Protein AF-A0ABD4Q812-F1 (afdb_monomer)

InterPro domains:
  IPR000121 PEP-utilising enzyme, C-terminal [PF02896] (1-85)
  IPR015813 Pyruvate/Phosphoenolpyruvate kinase-like domain superfamily [SSF51621] (4-85)
  IPR023151 PEP-utilising enzyme, conserved site [PS00742] (66-84)
  IPR040442 Pyruvate kinase-like domain superfamily [G3DSA:3.20.20.60] (1-85)
  IPR050499 Phosphoenolpyruvate-dependent sugar PTS enzyme [PTHR46244] (1-85)

pLDDT: mean 92.23, std 6.36, range [55.28, 97.19]

Nearest PDB structures (foldseek):
  5jvj-assembly1_B  TM=9.462E-01  e=5.583E-06  Flaveria trinervia
  5jvl-assembly2_C  TM=9.413E-01  e=5.583E-06  Flaveria trinervia
  1ggo-assembly1_A  TM=9.174E-01  e=9.016E-06  [Clostridium] symbiosum
  1vbh-assembly1_A-2  TM=9.190E-01  e=1.034E-05  Zea mays
  1vbg-assembly1_A-2  TM=8.494E-01  e=1.034E-05  Zea mays

Foldseek 3Di:
DVVDAAEAEDEPDQDPVVLVVVVVVVVVVVVVCVVVVHDDDDYFYAYEQQAVNCVVCVVVRVVPGPDYDYPCPNNVCNVVVHDPD

Sequence (85 aa):
SAFGKLCIMFPMIATVAEFREAKAVYDEERAKLLAEGVTVGDVQVGIMIEIPAAAVLADQLAKEADFFSIGTNDLIQYSMAADRM

Radius of gyration: 15.06 Å; Cα contacts (8 Å, |Δi|>4): 115; chains: 1; bounding box: 36×25×40 Å

Solvent-accessible surface area (backbone atoms only — not comparable to full-atom values): 4829 Å² total; per-residue (Å²): 44,77,89,46,92,42,73,50,66,45,71,86,37,54,48,66,65,58,49,50,54,55,48,49,53,52,53,51,55,51,50,52,38,49,74,74,68,45,75,78,39,72,62,46,52,26,38,32,42,28,35,55,57,25,60,75,42,38,78,63,42,57,76,76,34,75,46,79,43,78,37,59,73,50,24,50,28,62,65,66,74,41,79,90,127

Structure (mmCIF, N/CA/C/O backbone):
data_AF-A0ABD4Q812-F1
#
_entry.id   AF-A0ABD4Q812-F1
#
loop_
_atom_site.group_PDB
_atom_site.id
_atom_site.type_symbol
_atom_site.label_atom_id
_atom_site.label_alt_id
_atom_site.label_comp_id
_atom_site.label_asym_id
_atom_site.label_entity_id
_atom_site.label_seq_id
_atom_site.pdbx_PDB_ins_code
_atom_site.Cartn_x
_atom_site.Cartn_y
_atom_site.Cartn_z
_atom_site.occupancy
_atom_site.B_iso_or_equiv
_atom_site.auth_seq_id
_atom_site.auth_comp_id
_atom_site.auth_asym_id
_atom_site.auth_atom_id
_atom_site.pdbx_PDB_model_num
ATOM 1 N N . SER A 1 1 ? -9.734 10.688 9.473 1.00 71.88 1 SER A N 1
ATOM 2 C CA . SER A 1 1 ? -9.229 11.026 10.828 1.00 71.88 1 SER A CA 1
ATOM 3 C C . SER A 1 1 ? -10.314 11.743 11.626 1.00 71.88 1 SER A C 1
ATOM 5 O O . SER A 1 1 ? -11.216 12.316 11.026 1.00 71.88 1 SER A O 1
ATOM 7 N N . ALA A 1 2 ? -10.245 11.707 12.963 1.00 73.31 2 ALA A N 1
ATOM 8 C CA . ALA A 1 2 ? -11.171 12.413 13.857 1.00 73.31 2 ALA A CA 1
ATOM 9 C C . ALA A 1 2 ? -11.201 13.945 13.650 1.00 73.31 2 ALA A C 1
ATOM 11 O O . ALA A 1 2 ? -12.178 14.586 14.017 1.00 73.31 2 ALA A O 1
ATOM 12 N N . PHE A 1 3 ? -10.165 14.521 13.024 1.00 83.69 3 PHE A N 1
ATOM 13 C CA . PHE A 1 3 ? -10.021 15.971 12.817 1.00 83.69 3 PHE A CA 1
ATOM 14 C C . PHE A 1 3 ? -9.948 16.390 11.338 1.00 83.69 3 PHE A C 1
ATOM 16 O O . PHE A 1 3 ? -9.704 17.555 11.037 1.00 83.69 3 PHE A O 1
ATOM 23 N N . GLY A 1 4 ? -10.130 15.456 10.399 1.00 85.69 4 GLY A N 1
ATOM 24 C CA . GLY A 1 4 ? -10.042 15.746 8.966 1.00 85.69 4 GLY A CA 1
ATOM 25 C C . GLY A 1 4 ? -9.807 14.516 8.091 1.00 85.69 4 GLY A C 1
ATOM 26 O O . GLY A 1 4 ? -9.715 13.382 8.577 1.00 85.69 4 GLY A O 1
ATOM 27 N N . LYS A 1 5 ? -9.693 14.734 6.776 1.00 88.44 5 LYS A N 1
ATOM 28 C CA . LYS A 1 5 ? -9.362 13.672 5.819 1.00 88.44 5 LYS A CA 1
ATOM 29 C C . LYS A 1 5 ? -7.863 13.376 5.897 1.00 88.44 5 LYS A C 1
ATOM 31 O O . LYS A 1 5 ? -7.050 14.236 5.581 1.00 88.44 5 LYS A O 1
ATOM 36 N N . LEU A 1 6 ? -7.520 12.172 6.348 1.00 92.00 6 LEU A N 1
ATOM 37 C CA . LEU A 1 6 ? -6.141 11.702 6.469 1.00 92.00 6 LEU A CA 1
ATOM 38 C C . LEU A 1 6 ? -5.954 10.508 5.539 1.00 92.00 6 LEU A C 1
ATOM 40 O O . LEU A 1 6 ? -6.787 9.603 5.535 1.00 92.00 6 LEU A O 1
ATOM 44 N N . CYS A 1 7 ? -4.848 10.509 4.806 1.00 93.94 7 CYS A N 1
ATOM 45 C CA . CYS A 1 7 ? -4.396 9.381 4.007 1.00 93.94 7 CYS A CA 1
ATOM 46 C C . CYS A 1 7 ? -2.993 8.997 4.483 1.00 93.94 7 CYS A C 1
ATOM 48 O O . CYS A 1 7 ? -2.154 9.873 4.692 1.00 93.94 7 CYS A O 1
ATOM 50 N N . ILE A 1 8 ? -2.754 7.704 4.662 1.00 95.00 8 ILE A N 1
ATOM 51 C CA . ILE A 1 8 ? -1.450 7.132 4.993 1.00 95.00 8 ILE A CA 1
ATOM 52 C C . ILE A 1 8 ? -0.936 6.427 3.747 1.00 95.00 8 ILE A C 1
ATOM 54 O O . ILE A 1 8 ? -1.704 5.783 3.038 1.00 95.00 8 ILE A O 1
ATOM 58 N N . MET A 1 9 ? 0.354 6.559 3.465 1.00 95.56 9 MET A N 1
ATOM 59 C CA . MET A 1 9 ? 0.988 5.863 2.353 1.00 95.56 9 MET A CA 1
ATOM 60 C C . MET A 1 9 ? 2.288 5.220 2.817 1.00 95.56 9 MET A C 1
ATOM 62 O O . MET A 1 9 ? 3.047 5.846 3.560 1.00 95.56 9 MET A O 1
ATOM 66 N N . PHE A 1 10 ? 2.543 3.997 2.356 1.00 96.19 10 PHE A N 1
ATOM 67 C CA . PHE A 1 10 ? 3.795 3.296 2.619 1.00 96.19 10 PHE A CA 1
ATOM 68 C C . PHE A 1 10 ? 4.786 3.493 1.464 1.00 96.19 10 PHE A C 1
ATOM 70 O O . PHE A 1 10 ? 4.423 3.212 0.314 1.00 96.19 10 PHE A O 1
ATOM 77 N N . PRO A 1 11 ? 6.007 3.984 1.747 1.00 95.31 11 PRO A N 1
ATOM 78 C CA . PRO A 1 11 ? 7.081 4.044 0.769 1.00 95.31 11 PRO A CA 1
ATOM 79 C C . PRO A 1 11 ? 7.799 2.693 0.640 1.00 95.31 11 PRO A C 1
ATOM 81 O O . PRO A 1 11 ? 7.680 1.821 1.501 1.00 95.31 11 PRO A O 1
ATOM 84 N N . MET A 1 12 ? 8.583 2.554 -0.424 1.00 92.88 12 MET A N 1
ATOM 85 C CA . MET A 1 12 ? 9.536 1.482 -0.705 1.0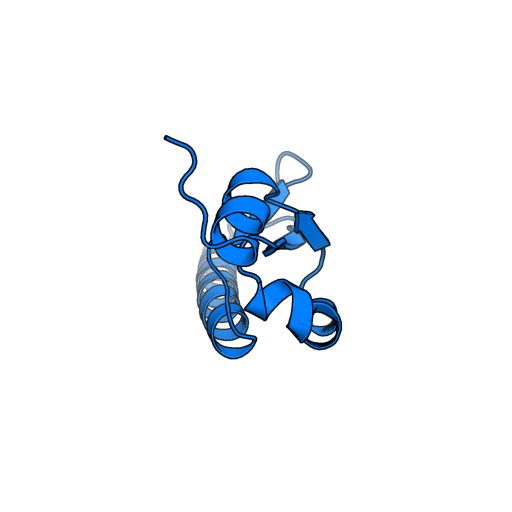0 92.88 12 MET A CA 1
ATOM 86 C C . MET A 1 12 ? 8.918 0.079 -0.725 1.00 92.88 12 MET A C 1
ATOM 88 O O . MET A 1 12 ? 9.592 -0.909 -0.452 1.00 92.88 12 MET A O 1
ATOM 92 N N . ILE A 1 13 ? 7.638 -0.021 -1.085 1.00 94.06 13 ILE A N 1
ATOM 93 C CA . ILE A 1 13 ? 6.965 -1.302 -1.300 1.00 94.06 13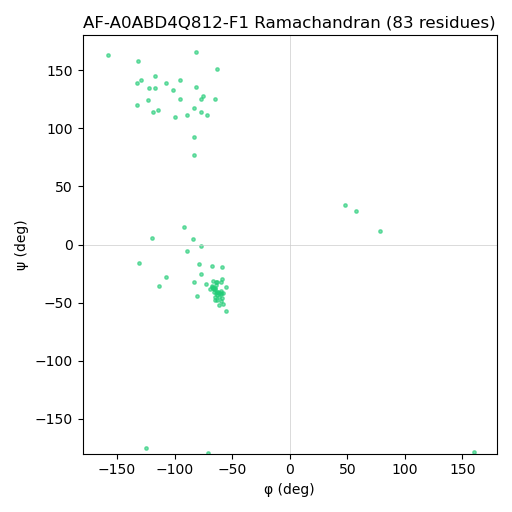 ILE A CA 1
ATOM 94 C C . ILE A 1 13 ? 7.386 -1.855 -2.661 1.00 94.06 1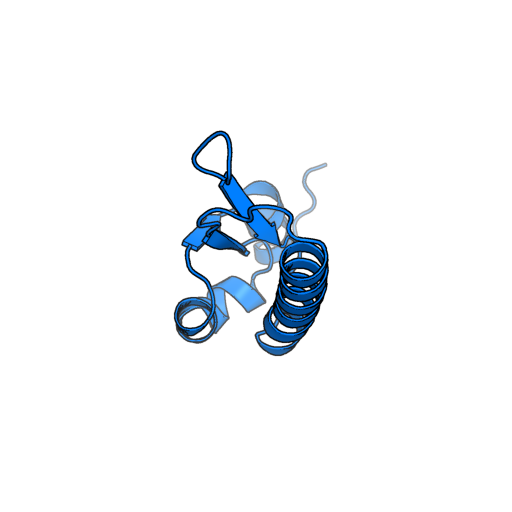3 ILE A C 1
ATOM 96 O O . ILE A 1 13 ? 7.206 -1.184 -3.676 1.00 94.06 13 ILE A O 1
ATOM 100 N N . ALA A 1 14 ? 7.909 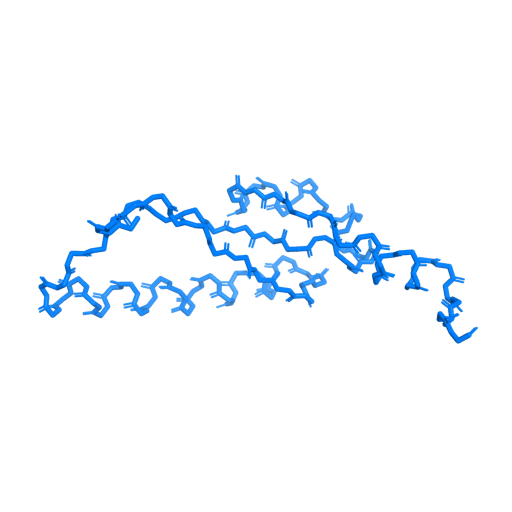-3.080 -2.700 1.00 92.69 14 ALA A N 1
ATOM 101 C CA . ALA A 1 14 ? 8.253 -3.784 -3.934 1.00 92.69 14 ALA A CA 1
ATOM 102 C C . ALA A 1 14 ? 7.279 -4.933 -4.238 1.00 92.69 14 ALA A C 1
ATOM 104 O O . ALA A 1 14 ? 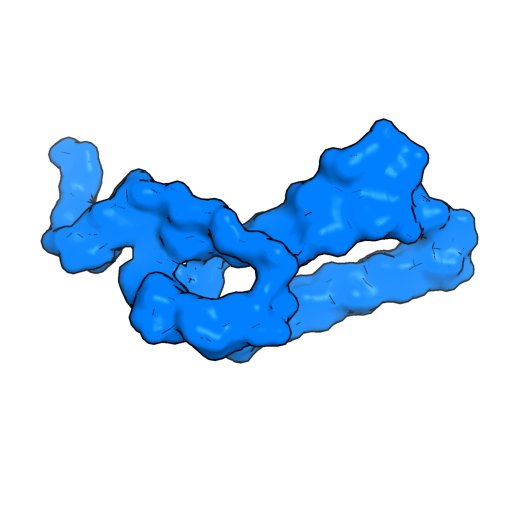7.085 -5.290 -5.402 1.00 92.69 14 ALA A O 1
ATOM 105 N N . THR A 1 15 ? 6.666 -5.514 -3.205 1.00 94.19 15 THR A N 1
ATOM 106 C CA . THR A 1 15 ? 5.837 -6.719 -3.294 1.00 94.19 15 THR A CA 1
ATOM 107 C C . THR A 1 15 ? 4.492 -6.567 -2.580 1.00 94.19 15 THR A C 1
ATOM 109 O O . THR A 1 15 ? 4.319 -5.770 -1.661 1.00 94.19 15 THR A O 1
ATOM 112 N N . VAL A 1 16 ? 3.518 -7.396 -2.971 1.00 94.62 16 VAL A N 1
ATOM 113 C CA . VAL A 1 16 ? 2.201 -7.459 -2.309 1.00 94.62 16 VAL A CA 1
ATOM 114 C C . VAL A 1 16 ? 2.324 -7.939 -0.857 1.00 94.62 16 VAL A C 1
ATOM 116 O O . VAL A 1 16 ? 1.553 -7.514 -0.001 1.00 94.62 16 VAL A O 1
ATOM 119 N N . ALA A 1 17 ? 3.292 -8.814 -0.568 1.00 95.62 17 ALA A N 1
ATOM 120 C CA . ALA A 1 17 ? 3.522 -9.333 0.778 1.00 95.62 17 ALA A CA 1
ATOM 121 C C . ALA A 1 17 ? 3.953 -8.222 1.745 1.00 95.62 17 ALA A C 1
ATOM 123 O O . ALA A 1 17 ? 3.333 -8.073 2.793 1.00 95.62 17 ALA A O 1
ATOM 124 N N . GLU A 1 18 ? 4.917 -7.386 1.349 1.00 95.62 18 GLU A N 1
ATOM 125 C CA . GLU A 1 18 ? 5.359 -6.233 2.150 1.00 95.62 18 GLU A CA 1
ATOM 126 C C . GLU A 1 18 ? 4.203 -5.274 2.442 1.00 95.62 18 GLU A C 1
ATOM 128 O O . GLU A 1 18 ? 4.048 -4.806 3.569 1.00 95.62 18 GLU A O 1
ATOM 133 N N . PHE A 1 19 ? 3.343 -5.015 1.448 1.00 95.62 19 PHE A N 1
ATOM 134 C CA . PHE A 1 19 ? 2.175 -4.171 1.675 1.00 95.62 19 PHE A CA 1
ATOM 135 C C . PHE A 1 19 ? 1.197 -4.786 2.681 1.00 95.62 19 PHE A C 1
ATOM 137 O O . PHE A 1 19 ? 0.689 -4.079 3.548 1.00 95.62 19 PHE A O 1
ATOM 144 N N . ARG A 1 20 ? 0.944 -6.098 2.602 1.00 95.50 20 ARG A N 1
ATOM 145 C CA . ARG A 1 20 ? 0.081 -6.797 3.567 1.00 95.50 20 ARG A CA 1
ATOM 146 C C . ARG A 1 20 ? 0.652 -6.766 4.975 1.00 95.50 20 ARG A C 1
ATOM 148 O O . ARG A 1 20 ? -0.106 -6.563 5.915 1.00 95.50 20 ARG A O 1
ATOM 155 N N . GLU A 1 21 ? 1.959 -6.947 5.123 1.00 96.56 21 GLU A N 1
ATOM 156 C CA . GLU A 1 21 ? 2.635 -6.858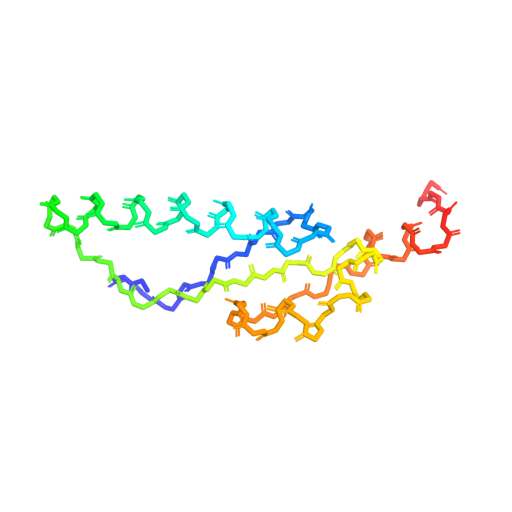 6.418 1.00 96.56 21 GLU A CA 1
ATOM 157 C C . GLU A 1 21 ? 2.520 -5.446 7.004 1.00 96.56 21 GLU A C 1
ATOM 159 O O . GLU A 1 21 ? 2.093 -5.285 8.147 1.00 96.56 21 GLU A O 1
ATOM 164 N N . ALA A 1 22 ? 2.794 -4.412 6.204 1.00 95.56 22 ALA A N 1
ATOM 165 C CA . ALA A 1 22 ? 2.641 -3.021 6.628 1.00 95.56 22 ALA A CA 1
ATOM 166 C C . ALA A 1 22 ? 1.186 -2.682 7.001 1.00 95.56 22 ALA A C 1
ATOM 168 O O . ALA A 1 22 ? 0.926 -2.030 8.017 1.00 95.56 22 ALA A O 1
ATOM 169 N N . LYS A 1 23 ? 0.222 -3.165 6.210 1.00 95.38 23 LYS A N 1
ATOM 170 C CA . LYS A 1 23 ? -1.210 -2.992 6.473 1.00 95.38 23 LYS A CA 1
ATOM 1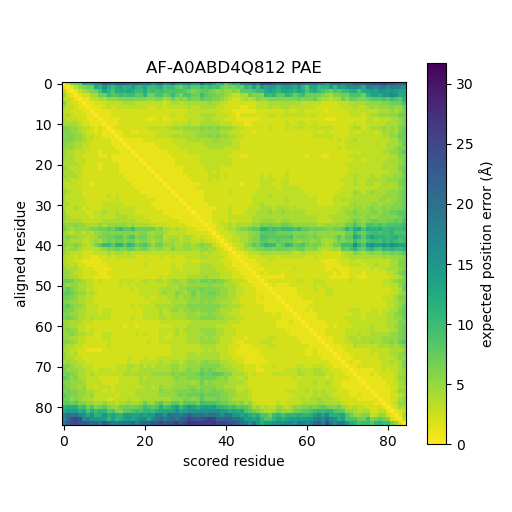71 C C . LYS A 1 23 ? -1.654 -3.729 7.737 1.00 95.38 23 LYS A C 1
ATOM 173 O O . LYS A 1 23 ? -2.428 -3.170 8.504 1.00 95.38 23 LYS A O 1
ATOM 178 N N . ALA A 1 24 ? -1.121 -4.920 8.005 1.00 96.44 24 ALA A N 1
ATOM 179 C CA . ALA A 1 24 ? -1.418 -5.667 9.225 1.00 96.44 24 ALA A CA 1
ATOM 180 C C . ALA A 1 24 ? -0.973 -4.908 10.484 1.00 96.44 24 ALA A C 1
ATOM 182 O O . ALA A 1 24 ? -1.728 -4.847 11.451 1.00 96.44 24 ALA A O 1
ATOM 183 N N . VAL A 1 25 ? 0.203 -4.268 10.453 1.00 96.25 25 VAL A N 1
ATOM 184 C CA . VAL A 1 25 ? 0.665 -3.401 11.553 1.00 96.25 25 VAL A CA 1
ATOM 185 C C . VAL A 1 25 ? -0.267 -2.200 11.732 1.00 96.25 25 VAL A C 1
ATOM 187 O O . VAL A 1 25 ? -0.645 -1.869 12.854 1.00 96.25 25 VAL A O 1
ATOM 190 N N . TYR A 1 26 ? -0.690 -1.564 10.636 1.00 95.25 26 TYR A N 1
ATOM 191 C CA . TYR A 1 26 ? -1.680 -0.486 10.696 1.00 95.25 26 TYR A CA 1
ATOM 192 C C . TYR A 1 26 ? -3.004 -0.947 11.329 1.00 95.25 26 TYR A C 1
ATOM 194 O O . TYR A 1 26 ? -3.539 -0.258 12.200 1.00 95.25 26 TYR A O 1
ATOM 202 N N . ASP A 1 27 ? -3.520 -2.107 10.922 1.00 94.81 27 ASP A N 1
ATOM 203 C CA . ASP A 1 27 ? -4.777 -2.655 11.430 1.00 94.81 27 ASP A CA 1
ATOM 204 C C . ASP A 1 27 ? -4.674 -3.043 12.914 1.00 94.81 27 ASP A C 1
ATOM 206 O O . ASP A 1 27 ? -5.616 -2.809 13.676 1.00 94.81 27 ASP A O 1
ATOM 210 N N . GLU A 1 28 ? -3.525 -3.572 13.347 1.00 96.56 28 GLU A N 1
ATOM 211 C CA . GLU A 1 28 ? -3.239 -3.880 14.751 1.00 96.56 28 GLU A CA 1
ATOM 212 C C . GLU A 1 28 ? -3.285 -2.615 15.621 1.00 96.56 28 GLU A C 1
ATOM 214 O O . GLU A 1 28 ? -4.012 -2.566 16.617 1.00 96.56 28 GLU A O 1
ATOM 219 N N . GLU A 1 29 ? -2.559 -1.565 15.233 1.00 95.12 29 GLU A N 1
ATOM 220 C CA . GLU A 1 29 ? -2.530 -0.302 15.980 1.00 95.12 29 GLU A CA 1
ATOM 221 C C . GLU A 1 29 ? -3.889 0.406 15.953 1.00 95.12 29 GLU A C 1
ATOM 223 O O . GLU A 1 29 ? -4.351 0.944 16.964 1.00 95.12 29 GLU A O 1
ATOM 228 N N . ARG A 1 30 ? -4.597 0.341 14.820 1.00 93.31 30 ARG A N 1
ATOM 229 C CA . ARG A 1 30 ? -5.971 0.835 14.714 1.00 93.31 30 ARG A CA 1
ATOM 230 C C . ARG A 1 30 ? -6.898 0.115 15.694 1.00 93.31 30 ARG A C 1
ATOM 232 O O . ARG A 1 30 ? -7.725 0.769 16.329 1.00 93.31 30 ARG A O 1
ATOM 239 N N . ALA A 1 31 ? -6.777 -1.205 15.833 1.00 94.56 31 ALA A N 1
ATOM 240 C CA . ALA A 1 31 ? -7.579 -1.980 16.774 1.00 94.56 31 ALA A CA 1
ATOM 241 C C . ALA A 1 31 ? -7.264 -1.624 18.236 1.00 94.56 31 ALA A C 1
ATOM 243 O O . ALA A 1 31 ? -8.196 -1.477 19.029 1.00 94.56 31 ALA A O 1
ATOM 244 N N . LYS A 1 32 ? -5.985 -1.418 18.583 1.00 95.94 32 LYS A N 1
ATOM 245 C CA . LYS A 1 32 ? -5.567 -0.965 19.924 1.00 95.94 32 LYS A CA 1
ATOM 246 C C . LYS A 1 32 ? -6.183 0.388 20.280 1.00 95.94 32 LYS A C 1
ATOM 248 O O . LYS A 1 32 ? -6.823 0.509 21.321 1.00 95.94 32 LYS A O 1
ATOM 253 N N . LEU A 1 33 ? -6.096 1.367 19.379 1.00 93.25 33 LEU A N 1
ATOM 254 C CA . LEU A 1 33 ? -6.686 2.695 19.587 1.00 93.25 33 LEU A CA 1
ATOM 255 C C . LEU A 1 33 ? -8.206 2.634 19.785 1.00 93.25 33 LEU A C 1
ATOM 257 O O . LEU A 1 33 ? -8.747 3.302 20.666 1.00 93.25 33 LEU A O 1
ATOM 261 N N . LEU A 1 34 ? -8.901 1.805 19.002 1.00 92.25 34 LEU A N 1
ATOM 262 C CA . LEU A 1 34 ? -10.341 1.603 19.167 1.00 92.25 34 LEU A CA 1
ATOM 263 C C . LEU A 1 34 ? -10.679 0.937 20.510 1.00 92.25 34 LEU A C 1
ATOM 265 O O . LEU A 1 34 ? -11.671 1.312 21.134 1.00 92.25 34 LEU A O 1
ATOM 269 N N . ALA A 1 35 ? -9.858 -0.009 20.978 1.00 94.50 35 ALA A N 1
ATOM 270 C CA . ALA A 1 35 ? -10.026 -0.655 22.281 1.00 94.50 35 ALA A CA 1
ATOM 271 C C . ALA A 1 35 ? -9.801 0.314 23.458 1.00 94.50 35 ALA A C 1
ATOM 273 O O . ALA A 1 35 ? -10.467 0.200 24.484 1.00 94.50 35 ALA A O 1
ATOM 274 N N . GLU A 1 36 ? -8.923 1.303 23.290 1.00 95.25 36 GLU A N 1
ATOM 275 C CA . GLU A 1 36 ? -8.699 2.396 24.247 1.00 95.25 36 GLU A CA 1
ATOM 276 C C . GLU A 1 36 ? -9.794 3.481 24.202 1.00 95.25 36 GLU A C 1
ATOM 278 O O . GLU A 1 36 ? -9.766 4.437 24.976 1.00 95.25 36 GLU A O 1
ATOM 283 N N . GLY A 1 37 ? -10.784 3.345 23.311 1.00 91.81 37 GLY A N 1
ATOM 284 C CA . GLY A 1 37 ? -11.868 4.314 23.138 1.00 91.81 37 GLY A CA 1
ATOM 285 C C . GLY A 1 37 ? -11.467 5.556 22.337 1.00 91.81 37 GLY A C 1
ATOM 286 O O . GLY A 1 37 ? -12.222 6.532 22.293 1.00 91.81 37 GLY A O 1
ATOM 287 N N . VAL A 1 38 ? -10.303 5.541 21.681 1.00 91.62 38 VAL A N 1
ATOM 288 C CA . VAL A 1 38 ? -9.865 6.628 20.803 1.00 91.62 38 VAL A CA 1
ATOM 289 C C . VAL A 1 38 ? -10.641 6.555 19.492 1.00 91.62 38 VAL A C 1
ATOM 291 O O . VAL A 1 38 ? -10.697 5.529 18.815 1.00 91.62 38 VAL A O 1
ATOM 294 N N . THR A 1 39 ? -11.243 7.676 19.098 1.00 86.94 39 THR A N 1
ATOM 295 C CA . THR A 1 39 ? -11.970 7.754 17.828 1.00 86.94 39 THR A CA 1
ATOM 296 C C . THR A 1 39 ? -10.988 7.748 16.658 1.00 86.94 39 THR A C 1
ATOM 298 O O . THR A 1 39 ? -10.283 8.729 16.419 1.00 86.94 39 THR A O 1
ATOM 301 N N . VAL A 1 40 ? -10.979 6.665 15.881 1.00 85.88 40 VAL A N 1
ATOM 302 C CA . VAL A 1 40 ? -10.252 6.583 14.609 1.00 85.88 40 VAL A CA 1
ATOM 303 C C . VAL A 1 40 ? -11.242 6.816 13.471 1.00 85.88 40 VAL A C 1
ATOM 305 O O . VAL A 1 40 ? -12.120 5.994 13.218 1.00 85.88 40 VAL A O 1
ATOM 308 N N . GLY A 1 41 ? -11.133 7.967 12.803 1.00 85.31 41 GLY A N 1
ATOM 309 C CA . GLY A 1 41 ? -11.959 8.262 11.626 1.00 85.31 41 GLY A CA 1
ATOM 310 C C . GLY A 1 41 ? -11.563 7.422 10.408 1.00 85.31 41 GLY A C 1
ATOM 311 O O . GLY A 1 41 ? -10.608 6.655 10.458 1.00 85.31 41 GLY A O 1
ATOM 312 N N . ASP A 1 42 ? -12.247 7.638 9.287 1.00 86.88 42 ASP A N 1
ATOM 313 C CA . ASP A 1 42 ? -11.898 6.985 8.023 1.00 86.88 42 ASP A CA 1
ATOM 314 C C . ASP A 1 42 ? -10.514 7.464 7.543 1.00 86.88 42 ASP A C 1
ATOM 316 O O . ASP A 1 42 ? -10.239 8.676 7.511 1.00 86.88 42 ASP A O 1
ATOM 320 N N . VAL A 1 43 ? -9.607 6.521 7.294 1.00 92.12 43 VAL A N 1
ATOM 321 C CA . VAL A 1 43 ? -8.215 6.764 6.897 1.00 92.12 43 VAL A CA 1
ATOM 322 C C . VAL A 1 43 ? -7.922 5.855 5.720 1.00 92.12 43 VAL A C 1
ATOM 324 O O . VAL A 1 43 ? -7.997 4.640 5.851 1.00 92.12 43 VAL A O 1
ATOM 327 N N . GLN A 1 44 ? -7.570 6.459 4.588 1.00 93.94 44 GLN A N 1
ATOM 328 C CA . GLN A 1 44 ? -7.208 5.712 3.387 1.00 93.94 44 GLN A CA 1
ATOM 329 C C . GLN A 1 44 ? -5.755 5.255 3.497 1.00 93.94 44 GLN A C 1
ATOM 331 O O . GLN A 1 44 ? -4.896 6.058 3.874 1.00 93.94 44 GLN A O 1
ATOM 336 N N . VAL A 1 45 ? -5.475 4.006 3.142 1.00 96.12 45 VAL A N 1
ATOM 337 C CA . VAL A 1 45 ? -4.136 3.413 3.164 1.00 96.12 45 VAL A CA 1
ATOM 338 C C . VAL A 1 45 ? -3.702 3.098 1.738 1.00 96.12 45 VAL A C 1
ATOM 340 O O . VAL A 1 45 ? -4.300 2.275 1.046 1.00 96.12 45 VAL A O 1
ATOM 343 N N . GLY A 1 46 ? -2.655 3.778 1.287 1.00 96.62 46 GLY A N 1
ATOM 344 C CA . GLY A 1 46 ? -2.133 3.684 -0.070 1.00 96.62 46 GLY A CA 1
ATOM 345 C C . GLY A 1 46 ? -0.657 3.322 -0.131 1.00 96.62 46 GLY A C 1
ATOM 346 O O . GLY A 1 46 ? 0.001 3.064 0.879 1.00 96.62 46 GLY A O 1
ATOM 347 N N . ILE A 1 47 ? -0.129 3.323 -1.352 1.00 97.00 47 ILE A N 1
ATOM 348 C CA . ILE A 1 47 ? 1.258 2.946 -1.644 1.00 97.00 47 ILE A CA 1
ATOM 349 C C . ILE A 1 47 ? 1.921 4.032 -2.481 1.00 97.00 47 ILE A C 1
ATOM 351 O O . ILE A 1 47 ? 1.297 4.590 -3.392 1.00 97.00 47 ILE A O 1
ATOM 355 N N . MET A 1 48 ? 3.196 4.301 -2.198 1.00 97.19 48 MET A N 1
ATOM 356 C CA . MET A 1 48 ? 4.039 5.052 -3.118 1.00 97.19 48 MET A CA 1
ATOM 357 C C . MET A 1 48 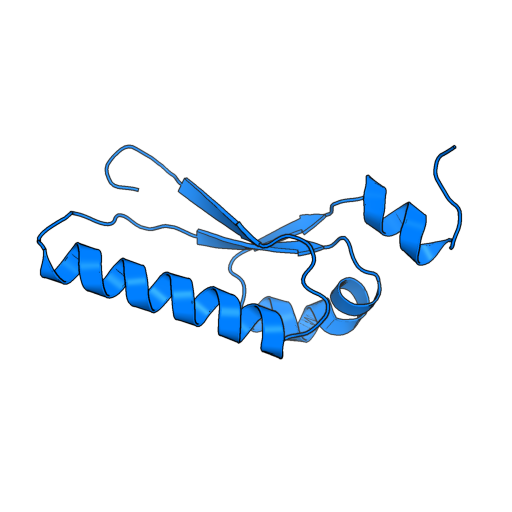? 4.617 4.118 -4.191 1.00 97.19 48 MET A C 1
ATOM 359 O O . MET A 1 48 ? 5.361 3.187 -3.895 1.00 97.19 48 MET A O 1
ATOM 363 N N . ILE A 1 49 ? 4.272 4.360 -5.454 1.00 96.19 49 ILE A N 1
ATOM 364 C CA . ILE A 1 49 ? 4.839 3.655 -6.604 1.00 96.19 49 ILE A CA 1
ATOM 365 C C . ILE A 1 49 ? 6.165 4.319 -6.956 1.00 96.19 49 ILE A C 1
ATOM 367 O O . ILE A 1 49 ? 6.210 5.307 -7.691 1.00 96.19 49 ILE A O 1
ATOM 371 N N . GLU A 1 50 ? 7.231 3.774 -6.388 1.00 95.19 50 GLU A N 1
ATOM 372 C CA . GLU A 1 50 ? 8.592 4.289 -6.546 1.00 95.19 50 GLU A CA 1
ATOM 373 C C . GLU A 1 50 ? 9.611 3.201 -6.925 1.00 95.19 50 GLU A C 1
ATOM 375 O O . GLU A 1 50 ? 10.677 3.499 -7.452 1.00 95.19 50 GLU A O 1
ATOM 380 N N . ILE A 1 51 ? 9.249 1.923 -6.757 1.00 93.69 51 ILE A N 1
ATOM 381 C CA . ILE A 1 51 ? 10.048 0.768 -7.180 1.00 93.69 51 ILE A CA 1
ATOM 382 C C . ILE A 1 51 ? 9.465 0.204 -8.490 1.00 93.69 51 ILE A C 1
ATOM 384 O O . ILE A 1 51 ? 8.256 -0.037 -8.557 1.00 93.69 51 ILE A O 1
ATOM 388 N N . PRO A 1 52 ? 10.282 -0.090 -9.525 1.00 93.31 52 PRO A N 1
ATOM 389 C CA . PRO A 1 52 ? 9.787 -0.619 -10.801 1.00 93.31 52 PRO A CA 1
ATOM 390 C C . PRO A 1 52 ? 8.952 -1.900 -10.654 1.00 93.31 52 PRO A C 1
ATOM 392 O O . PRO A 1 52 ? 7.942 -2.064 -11.334 1.00 93.31 52 PRO A O 1
ATOM 395 N N . ALA A 1 53 ? 9.321 -2.783 -9.719 1.00 92.81 53 ALA A N 1
ATOM 396 C CA . ALA A 1 53 ? 8.564 -3.998 -9.412 1.00 92.81 53 ALA A CA 1
ATOM 397 C C . ALA A 1 53 ? 7.123 -3.702 -8.952 1.00 92.81 53 ALA A C 1
ATOM 399 O O . ALA A 1 53 ? 6.193 -4.375 -9.393 1.00 92.81 53 ALA A O 1
ATOM 400 N N . ALA A 1 54 ? 6.917 -2.657 -8.144 1.00 93.38 54 ALA A N 1
ATOM 401 C CA . ALA A 1 54 ? 5.584 -2.245 -7.712 1.00 93.38 54 ALA A CA 1
ATOM 402 C C . ALA A 1 54 ? 4.744 -1.695 -8.869 1.00 93.38 54 ALA A C 1
ATOM 404 O O . ALA A 1 54 ? 3.545 -1.954 -8.931 1.00 93.38 54 ALA A O 1
ATOM 405 N N . ALA A 1 55 ? 5.367 -0.992 -9.821 1.00 93.75 55 ALA A N 1
ATOM 406 C CA . ALA A 1 55 ? 4.683 -0.544 -11.032 1.00 93.75 55 ALA A CA 1
ATOM 407 C C . ALA A 1 55 ? 4.236 -1.729 -11.910 1.00 93.75 55 ALA A C 1
ATOM 409 O O . ALA A 1 55 ? 3.135 -1.709 -12.457 1.00 93.75 55 ALA A O 1
ATOM 410 N N . VAL A 1 56 ? 5.055 -2.784 -12.006 1.00 95.31 56 VAL A N 1
ATOM 411 C CA . VAL A 1 56 ? 4.705 -4.022 -12.728 1.00 95.31 56 VAL A CA 1
ATOM 412 C C . VAL A 1 56 ? 3.573 -4.786 -12.032 1.00 95.31 56 VAL A C 1
ATOM 414 O O . VAL A 1 56 ? 2.715 -5.346 -12.707 1.00 95.31 56 VAL A O 1
ATOM 417 N N . LEU A 1 57 ? 3.544 -4.788 -10.696 1.00 94.69 57 LEU A N 1
ATOM 418 C CA . LEU A 1 57 ? 2.532 -5.464 -9.872 1.00 94.69 57 LEU A CA 1
ATOM 419 C C . LEU A 1 57 ? 1.339 -4.564 -9.499 1.00 94.69 57 LEU A C 1
ATOM 421 O O . LEU A 1 57 ? 0.574 -4.893 -8.587 1.00 94.69 57 LEU A O 1
ATOM 425 N N . ALA A 1 58 ? 1.173 -3.420 -10.169 1.00 93.75 58 ALA A N 1
ATOM 426 C CA . ALA A 1 58 ? 0.174 -2.421 -9.802 1.00 93.75 58 ALA A CA 1
ATOM 427 C C . ALA A 1 58 ? -1.262 -2.972 -9.838 1.00 93.75 58 ALA A C 1
ATOM 429 O O . ALA A 1 58 ? -2.086 -2.582 -9.017 1.00 93.75 58 ALA A O 1
ATOM 430 N N . ASP A 1 59 ? -1.564 -3.914 -10.734 1.00 95.19 59 ASP A N 1
ATOM 431 C CA . ASP A 1 59 ? -2.872 -4.572 -10.833 1.00 95.19 59 ASP A CA 1
ATOM 432 C C . ASP A 1 59 ? -3.219 -5.407 -9.588 1.00 95.19 59 ASP A C 1
ATOM 434 O O . ASP A 1 59 ? -4.382 -5.490 -9.183 1.00 95.19 59 ASP A O 1
ATOM 438 N N . GLN A 1 60 ? -2.214 -6.024 -8.969 1.00 95.50 60 GLN A N 1
ATOM 439 C CA . GLN A 1 60 ? -2.362 -6.797 -7.741 1.00 95.50 60 GLN A CA 1
ATOM 440 C C . GLN A 1 60 ? -2.410 -5.879 -6.524 1.00 95.50 60 GLN A C 1
ATOM 442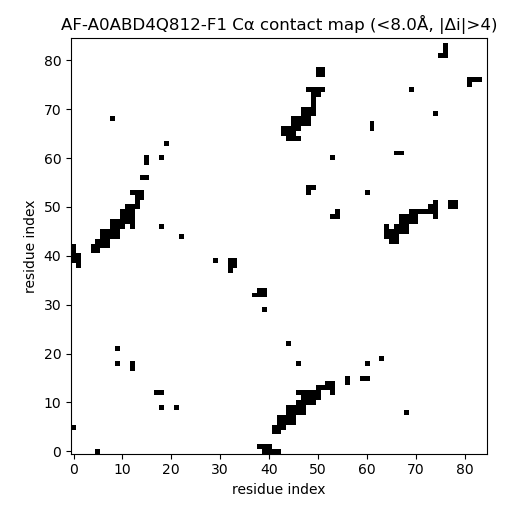 O O . GLN A 1 60 ? -3.283 -6.043 -5.675 1.00 95.50 60 GLN A O 1
ATOM 447 N N . LEU A 1 61 ? -1.527 -4.879 -6.471 1.00 93.69 61 LEU A N 1
ATOM 448 C CA . LEU A 1 61 ? -1.499 -3.887 -5.397 1.00 93.69 61 LEU A CA 1
ATOM 449 C C . LEU A 1 61 ? -2.790 -3.051 -5.353 1.00 93.69 61 LEU A C 1
ATOM 451 O O . LEU A 1 61 ? -3.258 -2.709 -4.271 1.00 93.69 61 LEU A O 1
ATOM 455 N N . ALA A 1 62 ? -3.423 -2.793 -6.502 1.00 94.56 62 ALA A N 1
ATOM 456 C CA . ALA A 1 62 ? -4.654 -2.002 -6.595 1.00 94.56 62 ALA A CA 1
ATOM 457 C C . ALA A 1 62 ? -5.860 -2.693 -5.947 1.00 94.56 62 ALA A C 1
ATOM 459 O O . ALA A 1 62 ? -6.860 -2.047 -5.653 1.00 94.56 62 ALA A O 1
ATOM 460 N N . LYS A 1 63 ? -5.787 -4.013 -5.735 1.00 95.19 63 LYS A N 1
ATOM 461 C CA . LYS A 1 63 ? -6.828 -4.774 -5.028 1.00 95.19 63 LYS A CA 1
ATOM 462 C C . LYS A 1 63 ? -6.740 -4.607 -3.511 1.00 95.19 63 LYS A C 1
ATOM 464 O O . LYS A 1 63 ? -7.685 -4.956 -2.813 1.00 95.19 63 LYS A O 1
ATOM 469 N N . GLU A 1 64 ? -5.605 -4.129 -3.010 1.00 93.56 64 GLU A N 1
ATOM 470 C CA . GLU A 1 64 ? -5.277 -4.082 -1.584 1.00 93.56 64 GLU A CA 1
ATOM 471 C C . GLU A 1 64 ? -5.186 -2.640 -1.060 1.00 93.56 64 GLU A C 1
ATOM 473 O O . GLU A 1 64 ? -5.550 -2.385 0.095 1.00 93.56 64 GLU A O 1
ATOM 478 N N . ALA A 1 65 ? -4.677 -1.725 -1.892 1.00 95.50 65 ALA A N 1
ATOM 479 C CA . ALA A 1 65 ? -4.443 -0.320 -1.583 1.00 95.50 65 ALA A CA 1
ATOM 480 C C . ALA A 1 65 ? -5.604 0.576 -2.031 1.00 95.50 65 ALA A C 1
ATOM 482 O O . ALA A 1 65 ? -6.142 0.413 -3.124 1.00 95.50 65 ALA A O 1
ATOM 483 N N . ASP A 1 66 ? -5.928 1.586 -1.223 1.00 95.69 66 ASP A N 1
ATOM 484 C CA . ASP A 1 66 ? -7.015 2.529 -1.515 1.00 95.69 66 ASP A CA 1
ATOM 485 C C . ASP A 1 66 ? -6.627 3.572 -2.571 1.00 95.69 66 ASP A C 1
ATOM 487 O O . ASP A 1 66 ? -7.484 4.159 -3.234 1.00 95.69 66 ASP A O 1
ATOM 491 N N . PHE A 1 67 ? -5.329 3.854 -2.698 1.00 96.56 67 PHE A N 1
ATOM 492 C CA . PHE A 1 67 ? -4.789 4.795 -3.672 1.00 96.56 67 PHE A CA 1
ATOM 493 C C . PHE A 1 67 ? -3.310 4.529 -3.962 1.00 96.56 67 PHE A C 1
ATOM 495 O O . PHE A 1 67 ? -2.592 3.906 -3.175 1.00 96.56 67 PHE A O 1
ATOM 502 N N . PHE A 1 68 ? -2.845 5.094 -5.076 1.00 96.69 68 PHE A N 1
ATOM 503 C CA . PHE A 1 68 ? -1.434 5.155 -5.432 1.00 96.69 68 PHE A CA 1
ATOM 504 C C . PHE A 1 68 ? -0.945 6.594 -5.511 1.00 96.69 68 PHE A C 1
ATOM 506 O O . PHE A 1 68 ? -1.662 7.486 -5.964 1.00 96.69 68 PHE A O 1
ATOM 513 N N . SER A 1 69 ? 0.307 6.794 -5.116 1.00 96.56 69 SER A N 1
ATOM 514 C CA . SER A 1 69 ? 1.058 8.027 -5.336 1.00 96.56 69 SER A CA 1
ATOM 515 C C . SER A 1 69 ? 2.329 7.692 -6.102 1.00 96.56 69 SER A C 1
ATOM 517 O O . SER A 1 69 ? 3.088 6.835 -5.668 1.00 96.56 69 SER A O 1
ATOM 519 N N . ILE A 1 70 ? 2.574 8.317 -7.252 1.00 95.94 70 ILE A N 1
ATOM 520 C CA . ILE A 1 70 ? 3.734 7.974 -8.085 1.00 95.94 70 ILE A CA 1
ATOM 521 C C . ILE A 1 70 ? 4.935 8.817 -7.649 1.00 95.94 70 ILE A C 1
ATOM 523 O O . ILE A 1 70 ? 4.968 10.027 -7.875 1.00 95.94 70 ILE A O 1
ATOM 527 N N . GLY A 1 71 ? 5.933 8.165 -7.055 1.00 94.38 71 GLY A N 1
ATOM 528 C CA . GLY A 1 71 ? 7.215 8.764 -6.697 1.00 94.38 71 GLY A CA 1
ATOM 529 C C . GLY A 1 71 ? 8.152 8.774 -7.901 1.00 94.38 71 GLY A C 1
ATOM 530 O O . GLY A 1 71 ? 9.045 7.940 -8.002 1.00 94.38 71 GLY A O 1
ATOM 531 N N . THR A 1 72 ? 7.951 9.697 -8.848 1.00 93.25 72 THR A N 1
ATOM 532 C CA . THR A 1 72 ? 8.722 9.725 -10.112 1.00 93.25 72 THR A CA 1
ATOM 533 C C . THR A 1 72 ? 10.228 9.854 -9.904 1.00 93.25 72 THR A C 1
ATOM 535 O O . THR A 1 72 ? 11.000 9.369 -10.721 1.00 93.25 72 THR A O 1
ATOM 538 N N . ASN A 1 73 ? 10.637 10.502 -8.818 1.00 91.94 73 ASN A N 1
ATOM 539 C CA . ASN A 1 73 ? 12.028 10.715 -8.442 1.00 91.94 73 ASN A CA 1
ATOM 540 C C . ASN A 1 73 ? 12.813 9.400 -8.356 1.00 91.94 73 ASN A C 1
ATOM 542 O O . ASN A 1 73 ? 13.807 9.223 -9.061 1.00 91.94 73 ASN A O 1
ATOM 546 N N . ASP A 1 74 ? 12.338 8.479 -7.528 1.00 90.94 74 ASP A N 1
ATOM 547 C CA . ASP A 1 74 ? 12.990 7.192 -7.309 1.00 90.94 74 ASP A CA 1
ATOM 548 C C . ASP A 1 74 ? 12.591 6.192 -8.401 1.00 90.94 74 ASP A C 1
ATOM 550 O O . ASP A 1 74 ? 13.428 5.422 -8.870 1.00 90.94 74 ASP A O 1
ATOM 554 N N . LEU A 1 75 ? 11.364 6.294 -8.930 1.00 91.25 75 LEU A N 1
ATOM 555 C CA . LEU A 1 75 ? 10.912 5.432 -10.021 1.00 91.25 75 LEU A CA 1
ATOM 556 C C . LEU A 1 75 ? 11.761 5.600 -11.282 1.00 91.25 75 LEU A C 1
ATOM 558 O O . LEU A 1 75 ? 12.150 4.600 -11.881 1.00 91.25 75 LEU A O 1
ATOM 562 N N . ILE A 1 76 ? 12.068 6.835 -11.692 1.00 92.19 76 ILE A N 1
ATOM 563 C CA . ILE A 1 76 ? 12.934 7.092 -12.851 1.00 92.19 76 ILE A CA 1
ATOM 564 C C . ILE A 1 76 ? 14.348 6.584 -12.564 1.00 92.19 76 ILE A C 1
ATOM 566 O O . ILE A 1 76 ? 14.916 5.889 -13.405 1.00 92.19 76 ILE A O 1
ATOM 570 N N . GLN A 1 77 ? 14.889 6.872 -11.378 1.00 91.19 77 GLN A N 1
ATOM 571 C CA . GLN A 1 77 ? 16.232 6.447 -10.978 1.00 91.19 77 GLN A CA 1
ATOM 572 C C . GLN A 1 77 ? 16.391 4.922 -11.036 1.00 91.19 77 GLN A C 1
ATOM 574 O O . GLN A 1 77 ? 17.309 4.416 -11.684 1.00 91.19 77 GLN A O 1
ATOM 579 N N . TYR A 1 78 ? 15.478 4.179 -10.408 1.00 91.31 78 TYR A N 1
ATOM 580 C CA . TYR A 1 78 ? 15.535 2.721 -10.378 1.00 91.31 78 TYR A CA 1
ATOM 581 C C . TYR A 1 78 ? 15.172 2.084 -11.719 1.00 91.31 78 TYR A C 1
ATOM 583 O O . TYR A 1 78 ? 15.755 1.063 -12.076 1.00 91.31 78 TYR A O 1
ATOM 591 N N . SER A 1 79 ? 14.256 2.680 -12.489 1.00 91.06 79 SER A N 1
ATOM 592 C CA . SER A 1 79 ? 13.898 2.156 -13.816 1.00 91.06 79 SER A CA 1
ATOM 593 C C . SER A 1 79 ? 15.030 2.332 -14.827 1.00 91.06 79 SER A C 1
ATOM 595 O O . SER A 1 79 ? 15.260 1.451 -15.649 1.00 91.06 79 SER A O 1
ATOM 597 N N . MET A 1 80 ? 15.739 3.462 -14.770 1.00 93.12 80 MET A N 1
ATOM 598 C CA . MET A 1 80 ? 16.833 3.781 -15.692 1.00 93.12 80 MET A CA 1
ATOM 599 C C . MET A 1 80 ? 18.193 3.268 -15.210 1.00 93.12 80 MET A C 1
ATOM 601 O O . MET A 1 80 ? 19.174 3.406 -15.939 1.00 93.12 80 MET A O 1
ATOM 605 N N . ALA A 1 81 ? 18.266 2.713 -13.993 1.00 90.31 81 ALA A N 1
ATOM 606 C CA . ALA A 1 81 ? 19.514 2.371 -13.307 1.00 90.31 81 ALA A CA 1
ATOM 607 C C . ALA A 1 81 ? 20.542 3.522 -13.341 1.00 90.31 81 ALA A C 1
ATOM 609 O O . ALA A 1 81 ? 21.749 3.300 -13.435 1.00 90.31 81 ALA A O 1
ATOM 610 N N . ALA A 1 82 ? 20.042 4.758 -13.294 1.00 86.50 82 ALA A N 1
ATOM 611 C CA . ALA A 1 82 ? 20.821 5.976 -13.415 1.00 86.50 82 ALA A CA 1
ATOM 612 C C . ALA A 1 82 ? 20.654 6.777 -12.130 1.00 86.50 82 ALA A C 1
ATOM 614 O O . ALA A 1 82 ? 19.551 7.226 -11.809 1.00 86.50 82 ALA A O 1
ATOM 615 N N . ASP A 1 83 ? 21.750 6.919 -11.389 1.00 83.25 83 ASP A N 1
ATOM 616 C CA . ASP A 1 83 ? 21.772 7.785 -10.218 1.00 83.25 83 ASP A CA 1
ATOM 617 C C . ASP A 1 83 ? 21.528 9.242 -10.636 1.00 83.25 83 ASP A C 1
ATOM 619 O O . ASP A 1 83 ? 21.832 9.642 -11.760 1.00 83.25 83 ASP A O 1
ATOM 623 N N . ARG A 1 84 ? 20.939 10.024 -9.734 1.00 72.94 84 ARG A N 1
ATOM 624 C CA . ARG A 1 84 ? 20.554 11.416 -9.980 1.00 72.94 84 ARG A CA 1
ATOM 625 C C . ARG A 1 84 ? 21.701 12.425 -9.780 1.00 72.94 84 ARG A C 1
ATOM 627 O O . ARG A 1 84 ? 21.410 13.618 -9.845 1.00 72.94 84 ARG A O 1
ATOM 634 N N . MET A 1 85 ? 22.940 11.982 -9.508 1.00 55.28 85 MET A N 1
ATOM 635 C CA . MET A 1 85 ? 24.131 12.851 -9.347 1.00 55.28 85 MET A CA 1
ATOM 636 C C . MET A 1 85 ? 24.390 13.804 -10.517 1.00 55.28 85 MET A C 1
ATOM 638 O O . MET A 1 85 ? 24.302 13.370 -11.687 1.00 55.28 85 MET A O 1
#

Mean predicted aligned error: 4.11 Å

Secondary structure (DSSP, 8-state):
-TTS-EEEEESS--SHHHHHHHHHHHHHHHHHHHHTT-----EEEEEEE-SHHHHHTHHHHTTT-S-EEE-HHHHHHHHHT----

Organism: Mycobacterium tuberculosis (NCBI:txid1773)